Protein AF-A0A3S0IL77-F1 (afdb_monomer)

Sequence (79 aa):
MSININGVLINCHFFSVDEIEFNIDPKEVKSKYEANAVFEFMKNLSKILDKESILTGENSPEYPLVTVNPDGTLIISVC

Structure (mmCIF, N/CA/C/O backbone):
data_AF-A0A3S0IL77-F1
#
_entry.id   AF-A0A3S0IL77-F1
#
loop_
_atom_site.group_PDB
_atom_site.id
_atom_site.type_symbol
_atom_site.label_atom_id
_atom_site.label_alt_id
_atom_site.label_comp_id
_atom_site.label_asym_id
_atom_site.label_entity_id
_atom_site.label_seq_id
_atom_site.pdbx_PDB_ins_code
_atom_site.Cartn_x
_atom_site.Cartn_y
_atom_site.Cartn_z
_atom_site.occupancy
_atom_site.B_iso_or_equiv
_atom_site.auth_seq_id
_atom_site.auth_comp_id
_atom_site.auth_asym_id
_atom_site.auth_atom_id
_atom_site.pdbx_PDB_model_num
ATOM 1 N N . MET A 1 1 ? 6.107 13.072 -2.958 1.00 91.56 1 MET A N 1
ATOM 2 C CA . MET A 1 1 ? 4.692 13.366 -3.309 1.00 91.56 1 MET A CA 1
ATOM 3 C C . MET A 1 1 ? 3.823 12.784 -2.213 1.00 91.56 1 MET A C 1
ATOM 5 O O . MET A 1 1 ? 4.175 11.719 -1.731 1.00 91.56 1 MET A O 1
ATOM 9 N N . SER A 1 2 ? 2.726 13.432 -1.827 1.00 95.06 2 SER A N 1
ATOM 10 C CA . SER A 1 2 ? 1.834 12.893 -0.793 1.00 95.06 2 SER A CA 1
ATOM 11 C C . SER A 1 2 ? 0.466 12.573 -1.381 1.00 95.06 2 SER A C 1
ATOM 13 O O . SER A 1 2 ? -0.076 13.358 -2.159 1.00 95.06 2 SER A O 1
ATOM 15 N N . ILE A 1 3 ? -0.072 11.414 -1.015 1.00 95.12 3 ILE A N 1
ATOM 16 C CA . ILE A 1 3 ? -1.370 10.905 -1.457 1.00 95.12 3 ILE A CA 1
ATOM 17 C C . ILE A 1 3 ? -2.216 10.720 -0.200 1.00 95.12 3 ILE A C 1
ATOM 19 O O . ILE A 1 3 ? -1.800 10.025 0.721 1.00 95.12 3 ILE A O 1
ATOM 23 N N . ASN A 1 4 ? -3.392 11.342 -0.14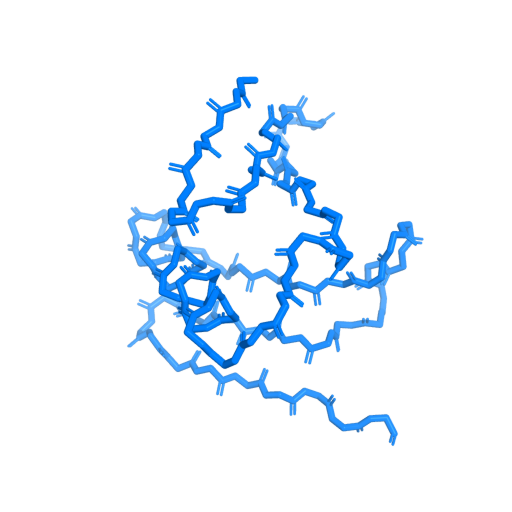1 1.00 95.19 4 ASN A N 1
ATOM 24 C CA . ASN A 1 4 ? -4.351 11.067 0.925 1.00 95.19 4 ASN A CA 1
ATOM 25 C C . ASN A 1 4 ? -5.331 9.993 0.450 1.00 95.19 4 ASN A C 1
ATOM 27 O O . ASN A 1 4 ? -6.028 10.197 -0.546 1.00 95.19 4 ASN A O 1
ATOM 31 N N . ILE A 1 5 ? -5.387 8.868 1.158 1.00 92.81 5 ILE A N 1
ATOM 32 C CA . ILE A 1 5 ? -6.340 7.793 0.896 1.00 92.81 5 ILE A CA 1
ATOM 33 C C . ILE A 1 5 ? -7.186 7.610 2.142 1.00 92.81 5 ILE A C 1
ATOM 35 O O . ILE A 1 5 ? -6.734 7.055 3.140 1.00 92.81 5 ILE A O 1
ATOM 39 N N . ASN A 1 6 ? -8.434 8.076 2.076 1.00 89.62 6 ASN A N 1
ATOM 40 C CA . ASN A 1 6 ? -9.407 7.925 3.158 1.00 89.62 6 ASN A CA 1
ATOM 41 C C . ASN A 1 6 ? -8.893 8.415 4.526 1.00 89.62 6 ASN A C 1
ATOM 43 O O . ASN A 1 6 ? -9.219 7.827 5.552 1.00 89.62 6 ASN A O 1
ATOM 47 N N . GLY A 1 7 ? -8.093 9.486 4.548 1.00 88.62 7 GLY A N 1
ATOM 48 C CA . GLY A 1 7 ? -7.532 10.041 5.781 1.00 88.62 7 GLY A CA 1
ATOM 49 C C . GLY A 1 7 ? -6.160 9.494 6.181 1.00 88.62 7 GLY A C 1
ATOM 50 O O . GLY A 1 7 ? -5.562 10.071 7.083 1.00 88.62 7 GLY A O 1
ATOM 51 N N . VAL A 1 8 ? -5.637 8.472 5.496 1.00 96.62 8 VAL A N 1
ATOM 52 C CA . VAL A 1 8 ? -4.250 8.000 5.648 1.00 96.62 8 VAL A CA 1
ATOM 53 C C . VAL A 1 8 ? -3.359 8.736 4.654 1.00 96.62 8 VAL A C 1
ATOM 55 O O . VAL A 1 8 ? -3.638 8.746 3.449 1.00 96.62 8 VAL A O 1
ATOM 58 N N . LEU A 1 9 ? -2.300 9.369 5.143 1.00 97.62 9 LEU A N 1
ATOM 59 C CA . LEU A 1 9 ? -1.312 10.052 4.326 1.00 97.62 9 LEU A CA 1
ATOM 60 C C . LEU A 1 9 ? -0.209 9.069 3.929 1.00 97.62 9 LEU A C 1
ATOM 62 O O . LEU A 1 9 ? 0.529 8.554 4.763 1.00 97.62 9 LEU A O 1
ATOM 66 N N . ILE A 1 10 ? -0.073 8.848 2.626 1.00 96.94 10 ILE A N 1
ATOM 67 C CA . ILE A 1 10 ? 0.983 8.023 2.050 1.00 96.94 10 ILE A CA 1
ATOM 68 C C . ILE A 1 10 ? 2.002 8.945 1.386 1.00 96.94 10 ILE A C 1
ATOM 70 O O . ILE A 1 10 ? 1.684 9.666 0.432 1.00 96.94 10 ILE A O 1
ATOM 74 N N . ASN A 1 11 ? 3.234 8.930 1.884 1.00 97.06 11 ASN A N 1
ATOM 75 C CA . ASN A 1 11 ? 4.323 9.749 1.366 1.00 97.06 11 ASN A CA 1
ATOM 76 C C . ASN A 1 11 ? 5.204 8.921 0.432 1.00 97.06 11 ASN A C 1
ATOM 78 O O . ASN A 1 11 ? 5.898 8.007 0.856 1.00 97.06 11 ASN A O 1
ATOM 82 N N . CYS A 1 12 ? 5.155 9.250 -0.854 1.00 95.75 12 CYS A N 1
ATOM 83 C CA . CYS A 1 12 ? 5.933 8.609 -1.904 1.00 95.75 12 CYS A CA 1
ATOM 84 C C . CYS A 1 12 ? 7.302 9.282 -2.049 1.00 95.75 12 CYS A C 1
ATOM 86 O O . CYS A 1 12 ? 7.381 10.498 -2.308 1.00 95.75 12 CYS A O 1
ATOM 88 N N . HIS A 1 13 ? 8.347 8.463 -1.987 1.00 94.06 13 HIS A N 1
ATOM 89 C CA . HIS A 1 13 ? 9.747 8.820 -2.164 1.00 94.06 13 HIS A CA 1
ATOM 90 C C . HIS A 1 13 ? 10.362 7.954 -3.270 1.00 94.06 13 HIS A C 1
ATOM 92 O O . HIS A 1 13 ? 10.221 6.737 -3.275 1.00 94.06 13 HIS A O 1
ATOM 98 N N . PHE A 1 14 ? 11.051 8.583 -4.220 1.00 91.81 14 PHE A N 1
ATOM 99 C CA . PHE A 1 14 ? 11.927 7.864 -5.146 1.00 91.81 14 PHE A CA 1
ATOM 100 C C . PHE A 1 14 ? 13.242 7.621 -4.406 1.00 91.81 14 PHE A C 1
ATOM 102 O O . PHE A 1 14 ? 14.074 8.525 -4.334 1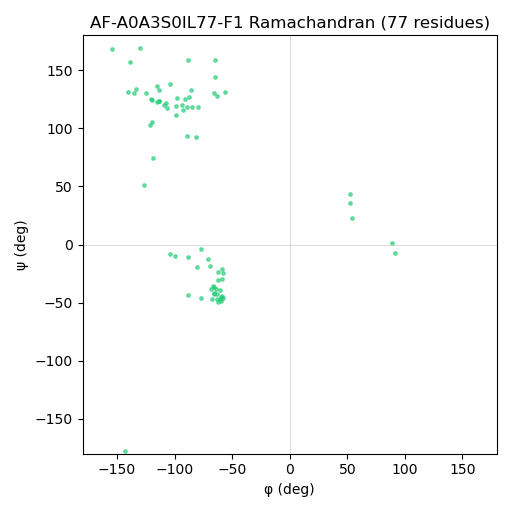.00 91.81 14 PHE A O 1
ATOM 109 N N . PHE A 1 15 ? 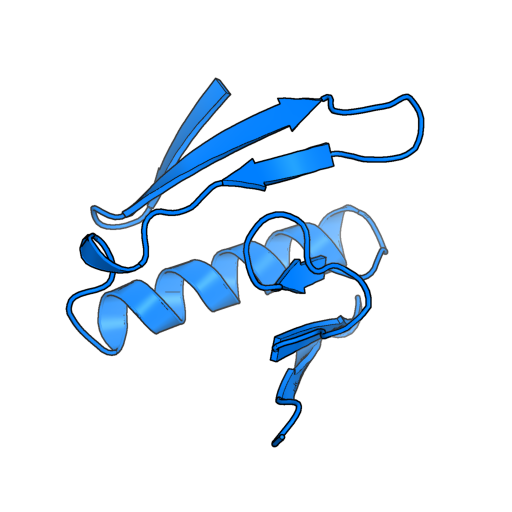13.356 6.464 -3.757 1.00 88.69 15 PHE A N 1
ATOM 110 C CA . PHE A 1 15 ? 14.441 6.174 -2.822 1.00 88.69 15 PHE A CA 1
ATOM 111 C C . PHE A 1 15 ? 15.741 5.850 -3.560 1.00 88.69 15 PHE A C 1
ATOM 113 O O . PHE A 1 15 ? 16.797 6.410 -3.260 1.00 88.69 15 PHE A O 1
ATOM 120 N N . SER A 1 16 ? 15.653 5.003 -4.585 1.00 90.75 16 SER A N 1
ATOM 121 C CA . SER A 1 16 ? 16.775 4.655 -5.454 1.00 90.75 16 SER A CA 1
ATOM 122 C C . SER A 1 16 ? 16.316 4.491 -6.906 1.00 90.75 16 SER A C 1
ATOM 124 O O . SER A 1 16 ? 15.152 4.715 -7.239 1.00 90.75 16 SER A O 1
ATOM 126 N N . VAL A 1 17 ? 17.239 4.118 -7.796 1.00 90.69 17 VAL A N 1
ATOM 127 C CA . VAL A 1 17 ? 16.903 3.790 -9.193 1.00 90.69 17 VAL A CA 1
ATOM 128 C C . VAL A 1 17 ? 15.961 2.584 -9.271 1.00 90.69 17 VAL A C 1
ATOM 130 O O . VAL A 1 17 ? 15.130 2.517 -10.176 1.00 90.69 17 VAL A O 1
ATOM 133 N N . ASP A 1 18 ? 16.062 1.670 -8.307 1.00 90.25 18 ASP A N 1
ATOM 134 C CA . ASP A 1 18 ? 15.339 0.401 -8.312 1.00 90.25 18 ASP A CA 1
ATOM 135 C C . ASP A 1 18 ? 14.146 0.388 -7.344 1.00 90.25 18 ASP A C 1
ATOM 137 O O . ASP A 1 18 ? 13.333 -0.538 -7.385 1.00 90.25 18 ASP A O 1
ATOM 141 N N . GLU A 1 19 ? 14.001 1.421 -6.507 1.00 90.06 19 GLU A N 1
ATOM 142 C CA . GLU A 1 19 ? 13.077 1.415 -5.374 1.00 90.06 19 GLU A CA 1
ATOM 143 C C . GLU A 1 19 ? 12.272 2.712 -5.234 1.00 90.06 19 GLU A C 1
ATOM 145 O O . GLU A 1 19 ? 12.808 3.826 -5.202 1.00 90.06 19 GLU A O 1
ATOM 150 N N . ILE A 1 20 ? 10.956 2.537 -5.092 1.00 92.75 20 ILE A N 1
ATOM 151 C CA . ILE A 1 20 ? 10.014 3.581 -4.697 1.00 92.75 20 ILE A CA 1
ATOM 152 C C . ILE A 1 20 ? 9.465 3.194 -3.329 1.00 92.75 20 ILE A C 1
ATOM 154 O O . ILE A 1 20 ? 8.873 2.127 -3.177 1.00 92.75 20 ILE A O 1
ATOM 158 N N . GLU A 1 21 ? 9.625 4.085 -2.361 1.00 95.31 21 GLU A N 1
ATOM 159 C CA . GLU A 1 21 ? 9.203 3.879 -0.983 1.00 95.31 21 GLU A CA 1
ATOM 160 C C . GLU A 1 21 ? 7.926 4.676 -0.692 1.00 95.31 21 GLU A C 1
ATOM 162 O O . GLU A 1 21 ? 7.779 5.836 -1.101 1.00 95.31 21 GLU A O 1
ATOM 167 N N . PHE A 1 22 ? 6.994 4.049 0.026 1.00 96.56 22 PHE A N 1
ATOM 168 C CA . PHE A 1 22 ? 5.729 4.647 0.439 1.00 96.56 22 PHE A CA 1
ATOM 169 C C . PHE A 1 22 ? 5.618 4.612 1.961 1.00 96.56 22 PHE A C 1
ATOM 171 O O . PHE A 1 22 ? 5.294 3.582 2.546 1.00 96.56 22 PHE A O 1
ATOM 178 N N . ASN A 1 23 ? 5.847 5.759 2.593 1.00 95.94 23 ASN A N 1
ATOM 179 C CA . ASN A 1 23 ? 5.808 5.896 4.042 1.00 95.94 23 ASN A CA 1
ATOM 180 C C . ASN A 1 23 ? 4.388 6.157 4.544 1.00 95.94 23 ASN A C 1
ATOM 182 O O . ASN A 1 23 ? 3.691 7.034 4.022 1.00 95.94 23 ASN A O 1
ATOM 186 N N . ILE A 1 24 ? 3.991 5.418 5.580 1.00 96.12 24 ILE A N 1
ATOM 187 C CA . ILE A 1 24 ? 2.692 5.507 6.256 1.00 96.12 24 ILE A CA 1
ATOM 188 C C . ILE A 1 24 ? 2.948 5.530 7.764 1.00 96.12 24 ILE A C 1
ATOM 190 O O . ILE A 1 24 ? 3.710 4.705 8.265 1.00 96.12 24 ILE A O 1
ATOM 194 N N . ASP A 1 25 ? 2.297 6.433 8.502 1.00 95.88 25 ASP A N 1
ATOM 195 C CA . ASP A 1 25 ? 2.303 6.372 9.968 1.00 95.88 25 ASP A CA 1
ATOM 196 C C . ASP A 1 25 ? 1.190 5.414 10.437 1.00 95.88 25 ASP A C 1
ATOM 198 O O . ASP A 1 25 ? 0.007 5.683 10.200 1.00 95.88 25 ASP A O 1
ATOM 202 N N . PRO A 1 26 ? 1.508 4.304 11.132 1.00 94.06 26 PRO A N 1
ATOM 203 C CA . PRO A 1 26 ? 0.492 3.378 11.630 1.00 94.06 26 PRO A CA 1
ATOM 204 C C . PRO A 1 26 ? -0.523 4.040 12.577 1.00 94.06 26 PRO A C 1
ATOM 206 O O . PRO A 1 26 ? -1.635 3.535 12.721 1.00 94.06 26 PRO A O 1
ATOM 209 N N . LYS A 1 27 ? -0.205 5.187 13.195 1.00 95.38 27 LYS A N 1
ATOM 210 C CA . LYS A 1 27 ? -1.144 5.956 14.034 1.00 95.38 27 LYS A CA 1
ATOM 211 C C . LYS A 1 27 ? -2.272 6.616 13.234 1.00 95.38 27 LYS A C 1
ATOM 213 O O . LYS A 1 27 ? -3.289 7.004 13.819 1.00 95.38 27 LYS A O 1
ATOM 218 N N . GLU A 1 28 ? -2.112 6.762 11.921 1.00 95.44 28 GLU A N 1
ATOM 219 C CA . GLU A 1 28 ? -3.163 7.251 11.024 1.00 95.44 28 GLU A CA 1
ATOM 220 C C . GLU A 1 28 ? -4.167 6.150 10.653 1.00 95.44 28 GLU A C 1
ATOM 222 O O . GLU A 1 28 ? -5.305 6.453 10.297 1.00 95.44 28 GLU A O 1
ATOM 227 N N . VAL A 1 29 ? -3.797 4.876 10.818 1.00 95.94 29 VAL A N 1
ATOM 228 C CA . VAL A 1 29 ? -4.659 3.717 10.557 1.00 95.94 29 VAL A CA 1
ATOM 229 C C . VAL A 1 29 ? -5.436 3.362 11.829 1.00 95.94 29 VAL A C 1
ATOM 231 O O . VAL A 1 29 ? -4.959 2.634 12.697 1.00 95.94 29 VAL A O 1
ATOM 234 N N . LYS A 1 30 ? -6.651 3.900 11.970 1.00 95.81 30 LYS A N 1
ATOM 235 C CA . LYS A 1 30 ? -7.431 3.848 13.226 1.00 95.81 30 LYS A CA 1
ATOM 236 C C . LYS A 1 30 ? -8.503 2.762 13.246 1.00 95.81 30 LYS A C 1
ATOM 238 O O . LYS A 1 30 ? -9.106 2.493 14.284 1.00 95.81 30 LYS A O 1
ATOM 243 N N . SER A 1 31 ? -8.761 2.143 12.105 1.00 96.56 31 SER A N 1
ATOM 244 C CA . SER A 1 31 ? -9.815 1.164 11.913 1.00 96.56 31 SER A CA 1
ATOM 245 C C . SER A 1 31 ? -9.483 0.204 10.774 1.00 96.56 31 SER A C 1
ATOM 247 O O . SER A 1 31 ? -8.606 0.430 9.937 1.00 96.56 31 SER A O 1
ATOM 249 N N . LYS A 1 32 ? -10.271 -0.871 10.695 1.00 96.31 32 LYS A N 1
ATOM 250 C CA . LYS A 1 32 ? -10.218 -1.822 9.580 1.00 96.31 32 LYS A CA 1
ATOM 251 C C . LYS A 1 32 ? -10.488 -1.154 8.225 1.00 96.31 32 LYS A C 1
ATOM 253 O O . LYS A 1 32 ? -9.992 -1.633 7.213 1.00 96.31 32 LYS A O 1
ATOM 258 N N . TYR A 1 33 ? -11.275 -0.077 8.191 1.00 96.69 33 TYR A N 1
ATOM 259 C CA . TYR A 1 33 ? -11.588 0.625 6.948 1.00 96.69 33 TYR A CA 1
ATOM 260 C C . TYR A 1 33 ? -10.347 1.307 6.360 1.00 96.69 33 TYR A C 1
ATOM 262 O O . TYR A 1 33 ? -10.057 1.109 5.181 1.00 96.69 33 TYR A O 1
ATOM 270 N N . GLU A 1 34 ? -9.576 2.033 7.177 1.00 97.06 34 GLU A N 1
ATOM 271 C CA . GLU A 1 34 ? -8.320 2.640 6.720 1.00 97.06 34 GLU A CA 1
ATOM 272 C C . GLU A 1 34 ? -7.282 1.574 6.354 1.00 97.06 34 GLU A C 1
ATOM 274 O O . GLU A 1 34 ? -6.646 1.677 5.308 1.00 97.06 34 GLU A O 1
ATOM 279 N N . ALA A 1 35 ? -7.169 0.505 7.151 1.00 95.50 35 ALA A N 1
ATOM 280 C CA . ALA A 1 35 ? -6.251 -0.595 6.850 1.00 95.50 35 ALA A CA 1
ATOM 281 C C . ALA A 1 35 ? -6.568 -1.244 5.492 1.00 95.50 35 ALA A C 1
ATOM 283 O O . ALA A 1 35 ? -5.679 -1.451 4.669 1.00 95.50 35 A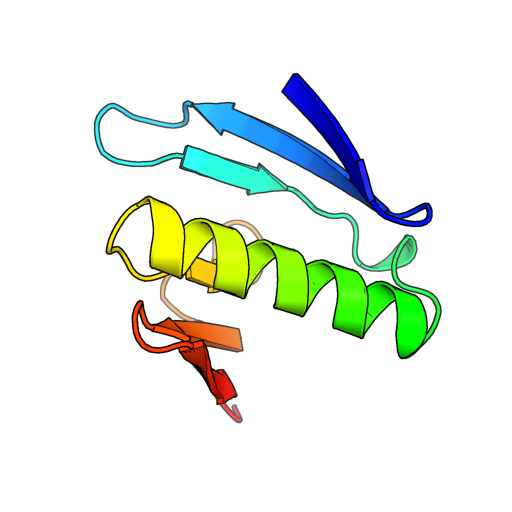LA A O 1
ATOM 284 N N . ASN A 1 36 ? -7.850 -1.501 5.212 1.00 96.00 36 ASN A N 1
ATOM 285 C CA . ASN A 1 36 ? -8.281 -2.012 3.913 1.00 96.00 36 ASN A CA 1
ATOM 286 C C . ASN A 1 36 ? -7.933 -1.046 2.774 1.00 96.00 36 ASN A C 1
ATOM 288 O O . ASN A 1 36 ? -7.533 -1.499 1.708 1.00 96.00 36 ASN A O 1
ATOM 292 N N . ALA A 1 37 ? -8.063 0.267 2.983 1.00 96.69 37 ALA A N 1
ATOM 293 C CA . ALA A 1 37 ? -7.715 1.253 1.964 1.00 96.69 37 ALA A CA 1
ATOM 294 C C . ALA A 1 37 ? -6.210 1.237 1.632 1.00 96.69 37 ALA A C 1
ATOM 296 O O . ALA A 1 37 ? -5.846 1.330 0.460 1.00 96.69 37 ALA A O 1
ATOM 297 N N . VAL A 1 38 ? -5.349 1.040 2.637 1.00 96.81 38 VAL A N 1
ATOM 298 C CA . VAL A 1 38 ? -3.903 0.840 2.440 1.00 96.81 38 VAL A CA 1
ATOM 299 C C . VAL A 1 38 ? -3.626 -0.443 1.650 1.00 96.81 38 VAL A C 1
ATOM 301 O O . VAL A 1 38 ? -2.883 -0.410 0.671 1.00 96.81 38 VAL A O 1
ATOM 304 N N . PHE A 1 39 ? -4.259 -1.566 1.999 1.00 96.75 39 PHE A N 1
ATOM 305 C CA . PHE A 1 39 ? -4.054 -2.820 1.264 1.00 96.75 39 PHE A CA 1
ATOM 306 C C . PHE A 1 39 ? -4.577 -2.769 -0.175 1.00 96.75 39 PHE A C 1
ATOM 308 O O . PHE A 1 39 ? -3.947 -3.320 -1.076 1.00 96.75 39 PHE A O 1
ATOM 315 N N . GLU A 1 40 ? -5.695 -2.089 -0.425 1.00 97.00 40 GLU A N 1
ATOM 316 C CA . GLU A 1 40 ? -6.181 -1.867 -1.790 1.00 97.00 40 GLU A CA 1
ATOM 317 C C . GLU A 1 40 ? -5.240 -0.958 -2.588 1.00 97.00 40 GLU A C 1
ATOM 319 O O . GLU A 1 40 ? -5.008 -1.202 -3.773 1.00 97.00 40 GLU A O 1
ATOM 324 N N . PHE A 1 41 ? -4.626 0.043 -1.953 1.00 96.81 41 PHE A N 1
ATOM 325 C CA . PHE A 1 41 ? -3.564 0.825 -2.584 1.00 96.81 41 PHE A CA 1
ATOM 326 C C . PHE A 1 41 ? -2.374 -0.059 -2.988 1.00 96.81 41 PHE A C 1
ATOM 328 O O . PHE A 1 41 ? -1.964 -0.017 -4.149 1.00 96.81 41 PHE A O 1
ATOM 335 N N . MET A 1 42 ? -1.879 -0.911 -2.082 1.00 97.56 42 MET A N 1
ATOM 336 C CA . MET A 1 42 ? -0.780 -1.846 -2.369 1.00 97.56 42 MET A CA 1
ATOM 337 C C . MET A 1 42 ? -1.111 -2.799 -3.527 1.00 97.56 42 MET A C 1
ATOM 339 O O . MET A 1 42 ? -0.293 -2.977 -4.428 1.00 97.56 42 MET A O 1
ATOM 343 N N . LYS A 1 43 ? -2.323 -3.372 -3.554 1.00 98.12 43 LYS A N 1
ATOM 344 C CA . LYS A 1 43 ? -2.791 -4.239 -4.654 1.00 98.12 43 LYS A CA 1
ATOM 345 C C . LYS A 1 43 ? -2.831 -3.520 -5.989 1.00 98.12 43 LYS A C 1
ATOM 347 O O . LYS A 1 43 ? -2.352 -4.054 -6.987 1.00 98.12 43 LYS A O 1
ATOM 352 N N . ASN A 1 44 ? -3.389 -2.312 -6.015 1.00 97.06 44 ASN A N 1
ATOM 353 C CA . ASN A 1 44 ? -3.457 -1.527 -7.241 1.00 97.06 44 ASN A CA 1
ATOM 354 C C . ASN A 1 44 ? -2.056 -1.181 -7.749 1.00 97.06 44 ASN A C 1
ATOM 356 O O . ASN A 1 44 ? -1.796 -1.319 -8.943 1.00 97.06 44 ASN A O 1
ATOM 360 N N . LEU A 1 45 ? -1.147 -0.793 -6.853 1.00 96.12 45 LEU A N 1
ATOM 361 C CA . LEU A 1 45 ? 0.235 -0.489 -7.207 1.00 96.12 45 LEU A CA 1
ATOM 362 C C . LEU A 1 45 ? 0.952 -1.720 -7.772 1.00 96.12 45 LEU A C 1
ATOM 364 O O . LEU A 1 45 ? 1.527 -1.645 -8.857 1.00 96.12 45 LEU A O 1
ATOM 368 N N . SER A 1 46 ? 0.856 -2.851 -7.072 1.00 97.81 46 SER A N 1
ATOM 369 C CA . SER A 1 46 ? 1.476 -4.113 -7.477 1.00 97.81 46 SER A CA 1
ATOM 370 C C . SER A 1 46 ? 1.007 -4.564 -8.863 1.00 97.81 46 SER A C 1
ATOM 372 O O . SER A 1 46 ? 1.820 -4.865 -9.737 1.00 97.81 46 SER A O 1
ATOM 374 N N . LYS A 1 47 ? -0.305 -4.504 -9.108 1.00 98.00 47 LYS A N 1
ATOM 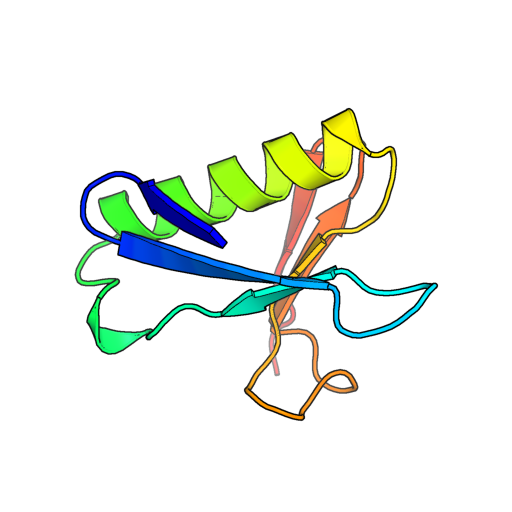375 C CA . LYS A 1 47 ? -0.909 -4.852 -10.396 1.00 98.00 47 LYS A CA 1
ATOM 376 C C . LYS A 1 47 ? -0.521 -3.901 -11.532 1.00 98.00 47 LYS A C 1
ATOM 378 O O . LYS A 1 47 ? -0.291 -4.355 -12.646 1.00 98.00 47 LYS A O 1
ATOM 383 N N . ILE A 1 48 ? -0.497 -2.588 -11.288 1.00 97.12 48 ILE A N 1
ATOM 384 C CA . ILE A 1 48 ? -0.175 -1.589 -12.325 1.00 97.12 48 ILE A CA 1
ATOM 385 C C . ILE A 1 48 ? 1.295 -1.682 -12.737 1.00 97.12 48 ILE A C 1
ATOM 387 O O . ILE A 1 48 ? 1.612 -1.500 -13.911 1.00 97.12 48 ILE A O 1
ATOM 391 N N . LEU A 1 49 ? 2.181 -1.936 -11.774 1.00 94.88 49 LEU A N 1
ATOM 392 C CA . LEU A 1 49 ? 3.621 -1.996 -12.010 1.00 94.88 49 LEU A CA 1
ATOM 393 C C . LEU A 1 49 ? 4.119 -3.388 -12.409 1.00 94.88 49 LEU A C 1
ATOM 395 O O . LEU A 1 49 ? 5.275 -3.495 -12.808 1.00 94.88 49 LEU A O 1
ATOM 399 N N . ASP A 1 50 ? 3.276 -4.417 -12.293 1.00 96.75 50 ASP A N 1
ATOM 400 C CA . ASP A 1 50 ? 3.647 -5.830 -12.445 1.00 96.75 50 ASP A CA 1
ATOM 401 C C . ASP A 1 50 ? 4.840 -6.215 -11.548 1.00 96.75 50 ASP A C 1
ATOM 403 O O . ASP A 1 50 ? 5.806 -6.857 -11.960 1.00 96.75 50 ASP A O 1
ATOM 407 N N . LYS A 1 51 ? 4.800 -5.740 -10.297 1.00 95.75 51 LYS A N 1
ATOM 408 C CA . LYS A 1 51 ? 5.831 -5.954 -9.269 1.00 95.75 51 LYS A CA 1
ATOM 409 C C . LYS A 1 51 ? 5.192 -6.226 -7.917 1.00 95.75 51 LYS A C 1
ATOM 411 O O . LYS A 1 51 ? 4.063 -5.817 -7.672 1.00 95.75 51 LYS A O 1
ATOM 416 N N . GLU A 1 52 ? 5.915 -6.875 -7.015 1.00 96.75 52 GLU A N 1
ATOM 417 C CA . GLU A 1 52 ? 5.464 -7.019 -5.630 1.00 96.75 52 GLU A CA 1
ATOM 418 C C . GLU A 1 52 ? 5.397 -5.658 -4.921 1.00 96.75 52 GLU A C 1
ATOM 420 O O . GLU A 1 52 ? 6.224 -4.773 -5.150 1.00 96.75 52 GLU A O 1
ATOM 425 N N . SER A 1 53 ? 4.409 -5.496 -4.041 1.00 97.25 53 SER A N 1
ATOM 426 C CA . SER A 1 53 ? 4.366 -4.415 -3.054 1.00 97.25 53 SER A CA 1
ATOM 427 C C . SER A 1 53 ? 4.502 -5.026 -1.667 1.00 97.25 53 SER A C 1
ATOM 429 O O . SER A 1 53 ? 3.726 -5.909 -1.297 1.00 97.25 53 SER A O 1
ATOM 431 N N . ILE A 1 54 ? 5.498 -4.570 -0.912 1.00 97.31 54 ILE A N 1
ATOM 432 C CA . ILE A 1 54 ? 5.891 -5.175 0.359 1.00 97.31 54 ILE A CA 1
ATOM 433 C C . ILE A 1 54 ? 5.743 -4.123 1.457 1.00 97.31 54 ILE A C 1
ATOM 435 O O . ILE A 1 54 ? 6.283 -3.025 1.349 1.00 97.31 54 ILE A O 1
ATOM 439 N N . LEU A 1 55 ? 4.988 -4.454 2.502 1.00 97.12 55 LEU A N 1
ATOM 440 C CA . LEU A 1 55 ? 4.878 -3.660 3.720 1.00 97.12 55 LEU A CA 1
ATOM 441 C C . LEU A 1 55 ? 5.813 -4.243 4.774 1.00 97.12 55 LEU A C 1
ATOM 443 O O . LEU A 1 55 ? 5.715 -5.425 5.113 1.00 97.12 55 LEU A O 1
ATOM 447 N N . THR A 1 56 ? 6.680 -3.404 5.323 1.00 96.62 56 THR A N 1
ATOM 448 C CA . THR A 1 56 ? 7.696 -3.777 6.311 1.00 96.62 56 THR A CA 1
ATOM 449 C C . THR A 1 5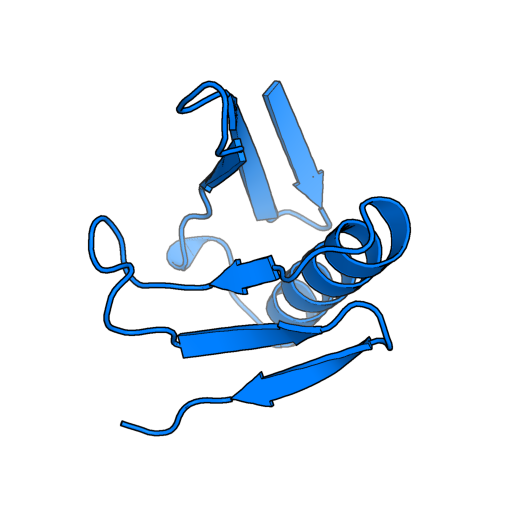6 ? 7.624 -2.831 7.506 1.00 96.62 56 THR A C 1
ATOM 451 O O . THR A 1 56 ? 6.956 -1.795 7.463 1.00 96.62 56 THR A O 1
ATOM 454 N N . GLY A 1 57 ? 8.334 -3.170 8.582 1.00 95.06 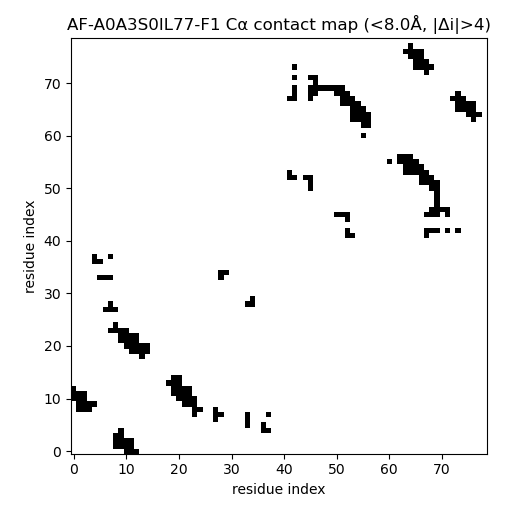57 GLY A N 1
ATOM 455 C CA . GLY A 1 57 ? 8.728 -2.153 9.554 1.00 95.06 57 GLY A CA 1
ATOM 456 C C . GLY A 1 57 ? 9.688 -1.141 8.921 1.00 95.06 57 GLY A C 1
ATOM 457 O O . GLY A 1 57 ? 10.351 -1.440 7.922 1.00 95.06 57 GLY A O 1
ATOM 458 N N . GLU A 1 58 ? 9.780 0.047 9.518 1.00 91.44 58 GLU A N 1
ATOM 459 C CA . GLU A 1 58 ? 10.749 1.063 9.101 1.00 91.44 58 GLU A CA 1
ATOM 460 C C . GLU A 1 58 ? 12.173 0.481 9.154 1.00 91.44 58 GLU A C 1
ATOM 462 O O . GLU A 1 58 ? 12.554 -0.159 10.139 1.00 91.44 58 GLU A O 1
ATOM 467 N N . ASN A 1 59 ? 12.948 0.670 8.080 1.00 90.94 59 ASN A N 1
ATOM 468 C CA . ASN A 1 59 ? 14.323 0.167 7.938 1.00 90.94 59 ASN A CA 1
ATOM 469 C C . ASN A 1 59 ? 14.494 -1.351 8.158 1.00 90.94 59 ASN A C 1
ATOM 471 O O . ASN A 1 59 ? 15.589 -1.790 8.498 1.00 90.94 59 ASN A O 1
ATOM 475 N N . SER A 1 60 ? 13.428 -2.141 7.997 1.00 93.94 60 SER A N 1
ATOM 476 C CA . SER A 1 60 ? 13.428 -3.588 8.272 1.00 93.94 60 SER A CA 1
ATOM 477 C C . SER A 1 60 ? 12.933 -4.422 7.072 1.00 93.94 60 SER A C 1
ATOM 479 O O . SER A 1 60 ? 11.997 -5.214 7.232 1.00 93.94 60 SER A O 1
ATOM 481 N N . PRO A 1 61 ? 13.481 -4.234 5.852 1.00 91.81 61 PRO A N 1
ATOM 482 C CA . PRO A 1 61 ? 12.998 -4.901 4.639 1.00 91.81 61 PRO A CA 1
ATOM 483 C C . PRO A 1 61 ? 13.120 -6.431 4.672 1.00 91.81 61 PRO A C 1
ATOM 485 O O . PRO A 1 61 ? 12.377 -7.135 3.990 1.00 91.81 61 PRO A O 1
ATOM 488 N N . GLU A 1 62 ? 14.026 -6.963 5.486 1.00 94.81 62 GLU A N 1
ATOM 489 C CA . GLU A 1 62 ? 14.234 -8.393 5.697 1.00 94.81 62 GLU A CA 1
ATOM 490 C C . GLU A 1 62 ? 13.101 -9.071 6.490 1.00 94.81 62 GLU A C 1
ATOM 492 O O 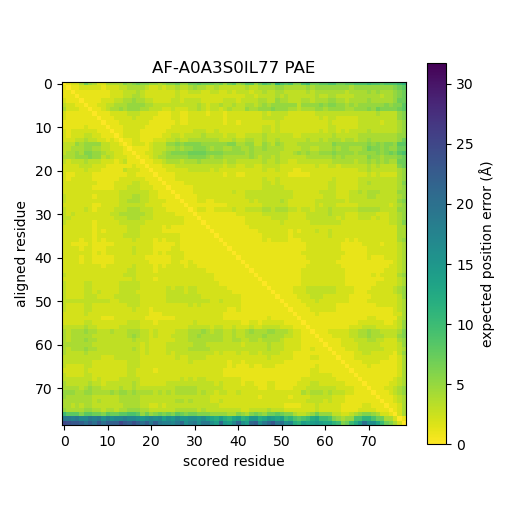. GLU A 1 62 ? 13.016 -10.300 6.506 1.00 94.81 62 GLU A O 1
ATOM 497 N N . TYR A 1 63 ? 12.211 -8.285 7.107 1.00 95.44 63 TYR A N 1
ATOM 498 C CA . TYR A 1 63 ? 11.054 -8.756 7.872 1.00 95.44 63 TYR A CA 1
ATOM 499 C C . TYR A 1 63 ? 9.740 -8.248 7.244 1.00 95.44 63 TYR A C 1
ATOM 501 O O . TYR A 1 63 ? 9.104 -7.331 7.778 1.00 95.44 63 TYR A O 1
ATOM 509 N N . PRO A 1 64 ? 9.306 -8.818 6.102 1.00 96.31 64 PRO A N 1
ATOM 510 C CA . PRO A 1 64 ? 8.056 -8.429 5.458 1.00 96.31 64 PRO A CA 1
ATOM 511 C C . PRO A 1 64 ? 6.862 -8.789 6.342 1.00 96.31 64 PRO A C 1
ATOM 513 O O . PRO A 1 64 ? 6.736 -9.929 6.785 1.00 96.31 64 PRO A O 1
ATOM 516 N N . LEU A 1 65 ? 5.962 -7.831 6.557 1.00 96.19 65 LEU A N 1
ATOM 517 C CA . LEU A 1 65 ? 4.703 -8.025 7.284 1.00 96.19 65 LEU A CA 1
ATOM 518 C C . LEU A 1 65 ? 3.592 -8.480 6.333 1.00 96.19 65 LEU A C 1
ATOM 520 O O . LEU A 1 65 ? 2.820 -9.388 6.645 1.00 96.19 65 LEU A O 1
ATOM 524 N N . VAL A 1 66 ? 3.513 -7.840 5.163 1.00 97.31 66 VAL A N 1
ATOM 525 C CA . VAL A 1 66 ? 2.548 -8.163 4.107 1.00 97.31 66 VAL A CA 1
ATOM 526 C C . VAL A 1 66 ? 3.226 -8.056 2.750 1.00 97.31 66 VAL A C 1
ATOM 528 O O . VAL A 1 66 ? 3.824 -7.026 2.446 1.00 97.31 66 VAL A O 1
ATOM 531 N N . THR A 1 67 ? 3.059 -9.077 1.916 1.00 97.94 67 THR A N 1
ATOM 532 C CA . THR A 1 67 ? 3.451 -9.046 0.502 1.00 97.94 67 THR A CA 1
ATOM 533 C C . THR A 1 67 ? 2.207 -9.127 -0.366 1.00 97.94 67 THR A C 1
ATOM 535 O O . THR A 1 67 ? 1.328 -9.962 -0.138 1.00 97.94 67 THR A O 1
ATOM 538 N N . VAL A 1 68 ? 2.126 -8.256 -1.366 1.00 98.31 68 VAL A N 1
ATOM 539 C CA . VAL A 1 68 ? 1.081 -8.277 -2.384 1.00 98.31 68 VAL A CA 1
ATOM 540 C C . VAL A 1 68 ? 1.709 -8.568 -3.737 1.00 98.31 68 VAL A C 1
ATOM 542 O O . VAL A 1 68 ? 2.589 -7.830 -4.179 1.00 98.31 68 VAL A O 1
ATOM 545 N N . ASN A 1 69 ? 1.235 -9.632 -4.379 1.00 98.19 69 ASN A N 1
ATOM 546 C CA . ASN A 1 69 ? 1.687 -10.059 -5.698 1.00 98.19 69 ASN A CA 1
ATOM 547 C C . ASN A 1 69 ? 0.879 -9.377 -6.820 1.00 98.19 69 ASN A C 1
ATOM 549 O O . ASN A 1 69 ? -0.271 -8.983 -6.589 1.00 98.19 69 ASN A O 1
ATOM 553 N N . PRO A 1 70 ? 1.414 -9.312 -8.059 1.00 97.88 70 PRO A N 1
ATOM 554 C CA . PRO A 1 70 ? 0.728 -8.687 -9.200 1.00 97.88 70 PRO A CA 1
ATOM 555 C C . PRO A 1 70 ? -0.648 -9.279 -9.543 1.00 97.88 70 PRO A C 1
ATOM 557 O O . PRO A 1 70 ? -1.504 -8.593 -10.105 1.00 97.88 70 PRO A O 1
ATOM 560 N N . ASP A 1 71 ? -0.895 -10.541 -9.180 1.00 96.88 71 ASP A N 1
ATOM 561 C CA . ASP A 1 71 ? -2.190 -11.212 -9.349 1.00 96.88 71 ASP A CA 1
ATOM 562 C C . ASP A 1 71 ? -3.246 -10.794 -8.303 1.00 96.88 71 ASP A C 1
ATOM 564 O O . ASP A 1 71 ? -4.408 -11.199 -8.386 1.00 96.88 71 ASP A O 1
ATOM 568 N N . GLY A 1 72 ? -2.865 -9.949 -7.340 1.00 93.31 72 GLY A N 1
ATOM 569 C CA . GLY A 1 72 ? -3.704 -9.468 -6.247 1.00 93.31 72 GLY A CA 1
ATOM 570 C C . GLY A 1 72 ? -3.689 -10.358 -5.003 1.00 93.31 72 GLY A C 1
ATOM 571 O O . GLY A 1 72 ? -4.376 -10.032 -4.026 1.00 93.31 72 GLY A O 1
ATOM 572 N N . THR A 1 73 ? -2.921 -11.451 -5.006 1.00 97.19 73 THR A N 1
ATOM 573 C CA . THR A 1 73 ? -2.731 -12.305 -3.831 1.00 97.19 73 THR A CA 1
ATOM 574 C C . THR A 1 73 ? -2.042 -11.513 -2.725 1.00 97.19 73 THR A C 1
ATOM 576 O O . THR A 1 73 ? -0.994 -10.908 -2.940 1.00 97.19 73 THR A O 1
ATOM 579 N N . LEU A 1 74 ? -2.634 -11.532 -1.530 1.00 96.69 74 LEU A N 1
ATOM 580 C CA . LEU A 1 74 ? -2.092 -10.903 -0.328 1.00 96.69 74 LEU A CA 1
ATOM 581 C C . LEU A 1 74 ? -1.623 -11.997 0.631 1.00 96.69 74 LEU A C 1
ATOM 583 O O . LEU A 1 74 ? -2.419 -12.830 1.067 1.00 96.69 74 LEU A O 1
ATOM 587 N N . ILE A 1 75 ? -0.337 -11.974 0.961 1.00 97.12 75 ILE A N 1
ATOM 588 C CA . ILE A 1 75 ? 0.320 -12.903 1.879 1.00 97.12 75 ILE A CA 1
ATOM 589 C C . ILE A 1 75 ? 0.626 -12.136 3.163 1.00 97.12 75 ILE A C 1
ATOM 591 O O . ILE A 1 75 ? 1.305 -11.114 3.127 1.00 97.12 75 ILE A O 1
ATOM 595 N N . ILE A 1 76 ? 0.110 -12.619 4.294 1.00 95.38 76 ILE A N 1
ATOM 596 C CA . ILE A 1 76 ? 0.419 -12.071 5.619 1.00 95.38 76 ILE A CA 1
ATOM 597 C C . ILE A 1 76 ? 1.485 -12.960 6.242 1.00 95.38 76 ILE A C 1
ATOM 599 O O . ILE A 1 76 ? 1.244 -14.150 6.463 1.00 95.38 76 ILE A O 1
ATOM 603 N N . SER A 1 77 ? 2.642 -12.382 6.537 1.00 92.44 77 SER A N 1
ATOM 604 C CA . SER A 1 77 ? 3.699 -13.069 7.268 1.00 92.44 77 SER A CA 1
ATOM 605 C C . SER A 1 77 ? 3.360 -13.035 8.753 1.00 92.44 77 SER A C 1
ATOM 607 O O . SER A 1 77 ? 3.230 -11.967 9.351 1.00 92.44 77 SER A O 1
ATOM 609 N N . VAL A 1 78 ? 3.178 -14.208 9.350 1.00 76.25 78 VAL A N 1
ATOM 610 C CA . VAL A 1 78 ? 3.019 -14.335 10.800 1.00 76.25 78 VAL A CA 1
ATOM 611 C C . VAL A 1 78 ? 4.409 -14.586 11.375 1.00 76.25 78 VAL A C 1
ATOM 613 O O . VAL A 1 78 ? 5.028 -15.591 11.026 1.00 76.25 78 VAL A O 1
ATOM 616 N N . CYS A 1 79 ? 4.904 -13.648 12.182 1.00 57.69 79 CYS A N 1
ATOM 617 C CA . CYS A 1 79 ? 6.138 -13.812 12.950 1.00 57.69 79 CYS A CA 1
ATOM 618 C C . CYS A 1 79 ? 5.981 -14.876 14.044 1.00 57.69 79 CYS A C 1
ATOM 620 O O . CYS A 1 79 ? 4.884 -14.940 14.650 1.00 57.69 79 CYS A O 1
#

pLDDT: mean 94.59, std 5.27, range [57.69, 98.31]

Secondary structure (DSSP, 8-state):
-EEEETTEEEEEEE-SSS-EEEE--GGG--SHHHHHHHHHHHHHHHHHHTS-EEEEETTEEEEEEEEE-TTS-EEE---

Radius of gyration: 12.14 Å; Cα contacts (8 Å, |Δi|>4): 117; chains: 1; bounding box: 28×28×26 Å

Foldseek 3Di:
DWDQFPQWIWDWDPPDPVDIDTDTDVVSVPDPVSVVSVLVVQQVVQQVVQHKRFDDPVVCRVHTQWIAGNVRDIDGDDD

Mean predicted aligned error: 2.76 Å

Organism: NCBI:txid2492960

Nearest PDB structures (foldseek):
  8x84-assembly1_A  TM=3.666E-01  e=8.224E+00  Drosophila melanogaster

Solvent-accessible surface area (backbone atoms only — not comparable to full-atom values): 4662 Å² total; per-residue (Å²): 94,78,46,76,53,89,78,32,60,36,39,46,41,82,74,51,99,90,40,75,44,72,48,67,62,71,86,55,48,82,47,72,67,42,48,48,52,53,53,52,48,40,31,51,50,7,41,74,68,68,35,74,32,74,44,50,55,87,98,32,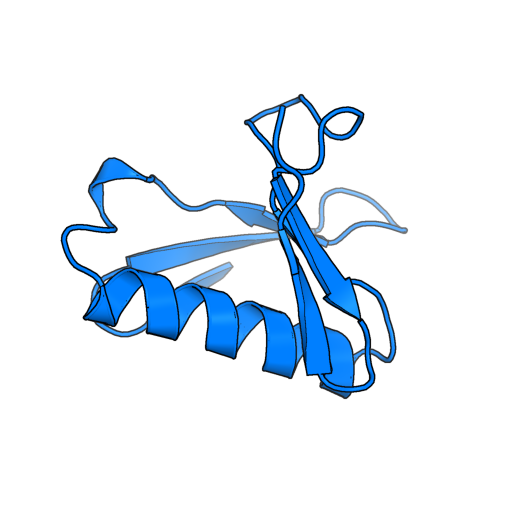78,93,54,54,44,33,42,21,35,45,89,56,54,74,46,75,53,81,131